Protein AF-A0A8T6NDT7-F1 (afdb_monomer_lite)

pLDDT: mean 94.25, std 6.17, range [63.25, 98.62]

Radius of gyration: 20.68 Å; chains: 1; bounding box: 44×32×56 Å

Foldseek 3Di:
DDFPDDDDVDTHRPVNVVVVVVDPDDDFDVDPTVDDCVCPLQVCLQCLLQCCCCPPVVDDADTDDPCLVVLLVVQQQPPDSVLSSVLLNVQQSLCVVVVHRSVVRSNVLSVQDHNVGNVSSVVVSVVD

Sequence (128 aa):
MKYLHKERGIFVSASASKLLDNTDAVIFDCDGVLVDVSKSYDLAIKQTTEYVLNKFVDIHSIPISAQIISGFKATGGFNDEVDVTYASILSLVAANRLKIDAKKFINKVIKNANV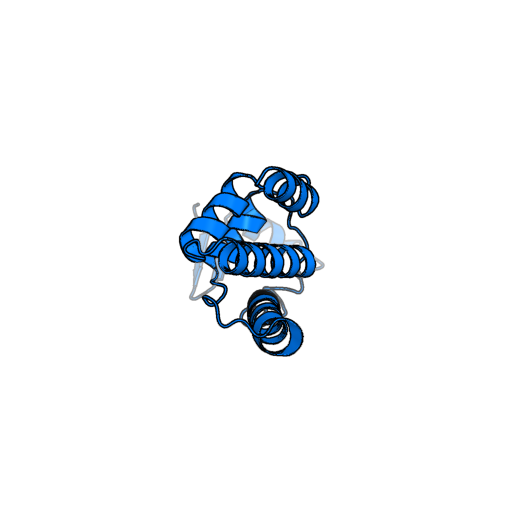SGIISVEKFLDTL

Structure (mmCIF, N/CA/C/O backbone):
data_AF-A0A8T6NDT7-F1
#
_entry.id   AF-A0A8T6NDT7-F1
#
loop_
_atom_site.group_PDB
_atom_site.id
_atom_site.type_symbol
_atom_site.label_atom_id
_atom_site.label_alt_id
_atom_site.label_comp_id
_atom_site.label_asym_id
_atom_site.label_entity_id
_atom_site.label_seq_id
_atom_site.pdbx_PDB_ins_code
_atom_site.Cartn_x
_atom_site.Cartn_y
_atom_site.Cartn_z
_atom_site.occupancy
_atom_site.B_iso_or_equiv
_atom_site.auth_seq_id
_atom_site.auth_comp_id
_atom_site.auth_asym_id
_atom_site.auth_atom_id
_atom_site.pdbx_PDB_model_num
ATOM 1 N N . MET A 1 1 ? 13.567 19.252 -19.206 1.00 63.25 1 MET A N 1
ATOM 2 C CA . MET A 1 1 ? 14.399 18.273 -19.946 1.00 63.25 1 MET A CA 1
ATOM 3 C C . MET A 1 1 ? 14.241 18.525 -21.446 1.00 63.25 1 MET A C 1
ATOM 5 O O . MET A 1 1 ? 13.111 18.728 -21.879 1.00 63.25 1 MET A O 1
ATOM 9 N N . LYS A 1 2 ? 15.331 18.591 -22.227 1.00 75.75 2 LYS A N 1
ATOM 10 C CA . LYS A 1 2 ? 15.289 18.839 -23.683 1.00 75.75 2 LYS A CA 1
ATOM 11 C C . LYS A 1 2 ? 15.495 17.508 -24.420 1.00 75.75 2 LYS A C 1
ATOM 13 O O . LYS A 1 2 ? 16.509 16.852 -24.204 1.00 75.75 2 LYS A O 1
ATOM 18 N N . TYR A 1 3 ? 14.527 17.109 -25.241 1.00 82.50 3 TYR A N 1
ATOM 19 C CA . TYR A 1 3 ? 14.566 15.868 -26.027 1.00 82.50 3 TYR A CA 1
ATOM 20 C C . TYR A 1 3 ? 14.943 16.195 -27.474 1.00 82.50 3 TYR A C 1
ATOM 22 O O . TYR A 1 3 ? 14.480 17.210 -27.994 1.00 82.50 3 TYR A O 1
ATOM 30 N N . LEU A 1 4 ? 15.785 15.367 -28.094 1.00 82.12 4 LEU A N 1
ATOM 31 C CA . LEU A 1 4 ? 16.188 15.514 -29.497 1.00 82.12 4 LEU A CA 1
ATOM 32 C C . LEU A 1 4 ? 15.139 14.957 -30.454 1.00 82.12 4 LEU A C 1
ATOM 34 O O . LEU A 1 4 ? 14.932 15.514 -31.526 1.00 82.12 4 LEU A O 1
ATOM 38 N N . HIS A 1 5 ? 14.470 13.881 -30.049 1.00 74.94 5 HIS A N 1
ATOM 39 C CA . HIS A 1 5 ? 13.434 13.233 -30.833 1.00 74.94 5 HIS A CA 1
ATOM 40 C C . HIS A 1 5 ? 12.222 12.943 -29.950 1.00 74.94 5 HIS A C 1
ATOM 42 O O . HIS A 1 5 ? 12.358 12.561 -28.780 1.00 74.94 5 HIS A O 1
ATOM 48 N N . LYS A 1 6 ? 11.042 13.193 -30.516 1.00 78.12 6 LYS A N 1
ATOM 49 C CA . LYS A 1 6 ? 9.745 12.970 -29.889 1.00 78.12 6 LYS A CA 1
ATOM 50 C C . LYS A 1 6 ? 8.810 12.377 -30.930 1.00 78.12 6 LYS A C 1
ATOM 52 O O . LYS A 1 6 ? 8.319 13.097 -31.794 1.00 78.12 6 LYS A O 1
ATOM 57 N N . GLU A 1 7 ? 8.542 11.093 -30.793 1.00 85.38 7 GLU A N 1
ATOM 58 C CA . GLU A 1 7 ? 7.450 10.410 -31.478 1.00 85.38 7 GLU A CA 1
ATOM 59 C C . GLU A 1 7 ? 6.435 9.927 -30.442 1.00 85.38 7 GLU A C 1
ATOM 61 O O . GLU A 1 7 ? 6.640 10.066 -29.232 1.00 85.38 7 GLU A O 1
ATOM 66 N N . ARG A 1 8 ? 5.285 9.412 -30.891 1.00 88.75 8 ARG A N 1
ATOM 67 C CA . ARG A 1 8 ? 4.234 8.966 -29.969 1.00 88.75 8 ARG A CA 1
ATOM 68 C C . ARG A 1 8 ? 4.790 7.862 -29.059 1.00 88.75 8 ARG A C 1
ATOM 70 O O . ARG A 1 8 ? 5.011 6.745 -29.503 1.00 88.75 8 ARG A O 1
ATOM 77 N N . GLY A 1 9 ? 4.977 8.194 -27.780 1.00 84.38 9 GLY A N 1
ATOM 78 C CA . GLY A 1 9 ? 5.482 7.275 -26.756 1.00 84.38 9 GLY A CA 1
ATOM 79 C C . GLY A 1 9 ? 7.005 7.112 -26.714 1.00 84.38 9 GLY A C 1
ATOM 80 O O . GLY A 1 9 ? 7.495 6.393 -25.852 1.00 84.38 9 GLY A O 1
ATOM 81 N N . ILE A 1 10 ? 7.760 7.793 -27.583 1.00 88.69 10 ILE A N 1
ATOM 82 C CA . ILE A 1 10 ? 9.222 7.680 -27.650 1.00 88.69 10 ILE A CA 1
ATOM 83 C C . ILE A 1 10 ? 9.842 9.048 -27.382 1.00 88.69 10 ILE A C 1
ATOM 85 O O . ILE A 1 10 ? 9.626 10.009 -28.123 1.00 88.69 10 ILE A O 1
ATOM 89 N N . PHE A 1 11 ? 10.649 9.128 -26.326 1.00 88.12 11 PHE A N 1
ATOM 90 C CA . PHE A 1 11 ? 11.353 10.342 -25.927 1.00 88.12 11 PHE A CA 1
ATOM 91 C C . PHE A 1 11 ? 12.851 10.067 -25.841 1.00 88.12 11 PHE A C 1
ATOM 93 O O . PHE A 1 11 ? 13.297 9.337 -24.959 1.00 88.12 11 PHE A O 1
ATOM 100 N N . VAL A 1 12 ? 13.642 10.688 -26.720 1.00 88.00 12 VAL A N 1
ATOM 101 C CA . VAL A 1 12 ? 15.102 10.493 -26.748 1.00 88.00 12 VAL A CA 1
ATOM 102 C C . VAL A 1 12 ? 15.804 11.758 -26.272 1.00 88.00 12 VAL A C 1
ATOM 104 O O . VAL A 1 12 ? 15.636 12.840 -26.844 1.00 88.00 12 VAL A O 1
ATOM 107 N N . SER A 1 13 ? 16.591 11.650 -25.202 1.00 87.62 13 SER A N 1
ATOM 108 C CA . SER A 1 13 ? 17.458 12.737 -24.739 1.00 87.62 13 SER A CA 1
ATOM 109 C C . SER A 1 13 ? 18.753 12.791 -25.557 1.00 87.62 13 SER A C 1
ATOM 111 O O . SER A 1 13 ? 19.177 11.802 -26.154 1.00 87.62 13 SER A O 1
ATOM 113 N N . ALA A 1 14 ? 19.423 13.948 -25.561 1.00 83.06 14 ALA A N 1
ATOM 114 C CA . ALA A 1 14 ? 20.691 14.095 -26.277 1.00 83.06 14 ALA A CA 1
ATOM 115 C C . ALA A 1 14 ? 21.805 13.175 -25.758 1.00 83.06 14 ALA A C 1
ATOM 117 O O . ALA A 1 14 ? 22.655 12.745 -26.535 1.00 83.06 14 ALA A O 1
ATOM 118 N N . SER A 1 15 ? 21.790 12.858 -24.461 1.00 83.31 15 SER A N 1
ATOM 119 C CA . SER A 1 15 ? 22.724 11.908 -23.858 1.00 83.31 15 SER A CA 1
ATOM 120 C C . SER A 1 15 ? 22.406 10.466 -24.250 1.00 83.31 15 SER A C 1
ATOM 122 O O . SER A 1 15 ? 23.324 9.733 -24.603 1.00 83.31 15 SER A O 1
ATOM 124 N N . ALA A 1 16 ? 21.127 10.074 -24.259 1.00 84.06 16 ALA A N 1
ATOM 125 C CA . ALA A 1 16 ? 20.714 8.719 -24.622 1.00 84.06 16 ALA A CA 1
ATOM 126 C C . ALA A 1 16 ? 21.067 8.375 -26.077 1.00 84.06 16 ALA A C 1
ATOM 128 O O . ALA A 1 16 ? 21.551 7.282 -26.340 1.00 84.06 16 ALA A O 1
ATOM 129 N N . SER A 1 17 ? 20.911 9.324 -27.009 1.00 79.44 17 SER A N 1
ATOM 130 C CA . SER A 1 17 ? 21.195 9.092 -28.433 1.00 79.44 17 SER A CA 1
ATOM 131 C C . SER A 1 17 ? 22.629 8.624 -28.704 1.00 79.44 17 SER A C 1
ATOM 133 O O . SER A 1 17 ? 22.819 7.766 -29.550 1.00 79.44 17 SER A O 1
ATOM 135 N N . LYS A 1 18 ? 23.632 9.151 -27.984 1.00 80.56 18 LYS A N 1
ATOM 136 C CA . LYS A 1 18 ? 25.040 8.741 -28.157 1.00 80.56 18 LYS A CA 1
ATOM 137 C C . LYS A 1 18 ? 25.361 7.382 -27.529 1.00 80.56 18 LYS A C 1
ATOM 139 O O . LYS A 1 18 ? 26.313 6.727 -27.941 1.00 80.56 18 LYS A O 1
ATOM 144 N N . LEU A 1 19 ? 24.611 7.001 -26.495 1.00 84.06 19 LEU A N 1
ATOM 145 C CA . LEU A 1 19 ? 24.758 5.718 -25.809 1.00 84.06 19 LEU A CA 1
ATOM 146 C C . LEU A 1 19 ? 24.181 4.574 -26.649 1.00 84.06 19 LEU A C 1
ATOM 148 O O . LEU A 1 19 ? 24.795 3.515 -26.721 1.00 84.06 19 LEU A O 1
ATOM 152 N N . LEU A 1 20 ? 23.047 4.808 -27.319 1.00 83.50 20 LEU A N 1
ATOM 153 C CA . LEU A 1 20 ? 22.352 3.794 -28.119 1.00 83.50 20 LEU A CA 1
ATOM 154 C C . LEU A 1 20 ? 23.216 3.229 -29.255 1.00 83.50 20 LEU A C 1
ATOM 156 O O . LEU A 1 20 ? 23.221 2.019 -29.447 1.00 83.50 20 LEU A O 1
ATOM 160 N N . ASP A 1 21 ? 23.997 4.074 -29.937 1.00 81.88 21 ASP A N 1
ATOM 161 C CA . ASP A 1 21 ? 24.864 3.653 -31.051 1.00 81.88 21 ASP A CA 1
ATOM 162 C C . ASP A 1 21 ? 25.970 2.662 -30.630 1.00 81.88 21 ASP A C 1
AT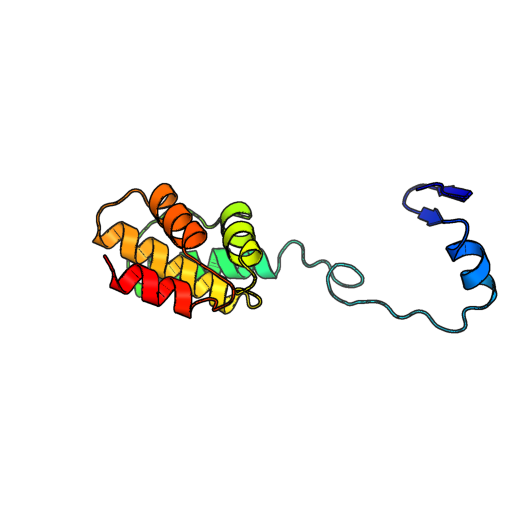OM 164 O O . ASP A 1 21 ? 26.526 1.971 -31.478 1.00 81.88 21 ASP A O 1
ATOM 168 N N . ASN A 1 22 ? 26.289 2.582 -29.331 1.00 85.81 22 ASN A N 1
ATOM 169 C CA . ASN A 1 22 ? 27.356 1.737 -28.779 1.00 85.81 22 ASN A CA 1
ATOM 170 C C . ASN A 1 22 ? 26.843 0.768 -27.694 1.00 85.81 22 ASN A C 1
ATOM 172 O O . ASN A 1 22 ? 27.588 0.408 -26.785 1.00 85.81 22 ASN A O 1
ATOM 176 N N . THR A 1 23 ? 25.555 0.410 -27.721 1.00 91.00 23 THR A N 1
ATOM 177 C CA . THR A 1 23 ? 24.946 -0.476 -26.717 1.00 91.00 23 THR A CA 1
ATOM 178 C C . THR A 1 23 ? 24.852 -1.912 -27.234 1.00 91.00 23 THR A C 1
ATOM 180 O O . THR A 1 23 ? 24.094 -2.183 -28.160 1.00 91.00 23 THR A O 1
ATOM 183 N N . ASP A 1 24 ? 25.553 -2.845 -26.584 1.00 94.88 24 ASP A N 1
ATOM 184 C CA . ASP A 1 24 ? 25.511 -4.279 -26.928 1.00 94.88 24 ASP A CA 1
ATOM 185 C C . ASP A 1 24 ? 24.375 -5.047 -26.228 1.00 94.88 24 ASP A C 1
ATOM 187 O O . ASP A 1 24 ? 23.989 -6.135 -26.657 1.00 94.88 24 ASP A O 1
ATOM 191 N N . ALA A 1 25 ? 23.841 -4.507 -25.127 1.00 93.94 25 ALA A N 1
ATOM 192 C CA . ALA A 1 25 ? 22.812 -5.161 -24.324 1.00 93.94 25 ALA A CA 1
ATOM 193 C C . ALA A 1 25 ? 21.875 -4.157 -23.646 1.00 93.94 25 ALA A C 1
ATOM 195 O O . ALA A 1 25 ? 22.282 -3.069 -23.242 1.00 93.94 25 ALA A O 1
ATOM 196 N N . VAL A 1 26 ? 20.619 -4.566 -23.460 1.00 91.88 26 VAL A N 1
ATOM 197 C CA . VAL A 1 26 ? 19.596 -3.801 -22.739 1.00 91.88 26 VAL A CA 1
ATOM 198 C C . VAL A 1 26 ? 19.068 -4.653 -21.592 1.00 91.88 26 VAL A C 1
ATOM 200 O O . VAL A 1 26 ? 18.681 -5.802 -21.798 1.00 91.88 26 VAL A O 1
ATOM 203 N N . ILE A 1 27 ? 19.054 -4.085 -20.386 1.00 94.81 27 ILE A N 1
ATOM 204 C CA . ILE A 1 27 ? 18.497 -4.721 -19.190 1.00 94.81 27 ILE A CA 1
ATOM 205 C C . ILE A 1 27 ? 17.161 -4.052 -18.891 1.00 94.81 27 ILE A C 1
ATOM 207 O O . ILE A 1 27 ? 17.086 -2.827 -18.788 1.00 94.81 27 ILE A O 1
ATOM 211 N N . PHE A 1 28 ? 16.122 -4.866 -18.749 1.00 96.12 28 PHE A N 1
ATOM 212 C CA . PHE A 1 28 ? 14.788 -4.411 -18.391 1.00 96.12 28 PHE A CA 1
ATOM 213 C C . PHE A 1 28 ? 14.497 -4.779 -16.943 1.00 96.12 28 PHE A C 1
ATOM 215 O O . PHE A 1 28 ? 14.793 -5.894 -16.512 1.00 96.12 28 PHE A O 1
ATOM 222 N N . ASP A 1 29 ? 13.901 -3.841 -16.215 1.00 96.94 29 ASP A N 1
ATOM 223 C CA . ASP A 1 29 ? 13.215 -4.168 -14.971 1.00 96.94 29 ASP A CA 1
ATOM 224 C C . ASP A 1 29 ? 11.964 -5.012 -15.274 1.00 96.94 29 ASP A C 1
ATOM 226 O O . ASP A 1 29 ? 11.467 -5.030 -16.402 1.00 96.94 29 ASP A O 1
ATOM 230 N N . CYS A 1 30 ? 11.446 -5.720 -14.279 1.00 96.12 30 CYS A N 1
ATOM 231 C CA . CYS A 1 30 ? 10.228 -6.505 -14.422 1.00 96.12 30 CYS A CA 1
ATOM 232 C C . CYS A 1 30 ? 8.997 -5.628 -14.191 1.00 96.12 30 CYS A C 1
ATOM 234 O O . CYS A 1 30 ? 8.215 -5.384 -15.113 1.00 96.12 30 CYS A O 1
ATOM 236 N N . ASP A 1 31 ? 8.827 -5.135 -12.971 1.00 94.25 31 ASP A N 1
ATOM 237 C CA . ASP A 1 31 ? 7.572 -4.543 -12.525 1.00 94.25 31 ASP A CA 1
ATOM 238 C C . ASP A 1 31 ? 7.415 -3.111 -13.030 1.00 94.25 31 ASP A C 1
ATOM 240 O O . ASP A 1 31 ? 8.250 -2.242 -12.799 1.00 94.25 31 ASP A O 1
ATOM 244 N N . GLY A 1 32 ? 6.323 -2.847 -13.745 1.00 91.25 32 GLY A N 1
ATOM 245 C CA . GLY A 1 32 ? 6.091 -1.541 -14.360 1.00 91.25 32 GLY A CA 1
ATOM 246 C C . GLY A 1 32 ? 6.920 -1.287 -15.625 1.00 91.25 32 GLY A C 1
ATOM 247 O O . GLY A 1 32 ? 6.806 -0.204 -16.199 1.00 91.25 32 GLY A O 1
ATOM 248 N N . VAL A 1 33 ? 7.701 -2.275 -16.085 1.00 95.75 33 VAL A N 1
ATOM 249 C CA . VAL A 1 33 ? 8.419 -2.249 -17.370 1.00 95.75 33 VAL A CA 1
ATOM 250 C C . VAL A 1 33 ? 7.994 -3.422 -18.257 1.00 95.75 33 VAL A C 1
ATOM 252 O O . VAL A 1 33 ? 7.360 -3.195 -19.285 1.00 95.75 33 VAL A O 1
ATOM 255 N N . LEU A 1 34 ? 8.302 -4.665 -17.871 1.00 97.06 34 LEU A N 1
ATOM 256 C CA . LEU A 1 34 ? 7.881 -5.870 -18.602 1.00 97.06 34 LEU A CA 1
ATOM 257 C C . LEU A 1 34 ? 6.516 -6.400 -18.142 1.00 97.06 34 LEU A C 1
ATOM 259 O O . LEU A 1 34 ? 5.807 -7.035 -18.923 1.00 97.06 34 LEU A O 1
ATOM 263 N N . VAL A 1 35 ? 6.151 -6.153 -16.883 1.00 96.25 35 VAL A N 1
ATOM 264 C CA . VAL A 1 35 ? 4.935 -6.662 -16.242 1.00 96.25 35 VAL A CA 1
ATOM 265 C C . VAL A 1 35 ? 4.038 -5.500 -15.824 1.00 96.25 35 VAL A C 1
ATOM 267 O O . VAL A 1 35 ? 4.462 -4.591 -15.107 1.00 96.25 35 VAL A O 1
ATOM 270 N N . ASP A 1 36 ? 2.770 -5.544 -16.241 1.00 95.62 36 ASP A N 1
ATOM 271 C CA . ASP A 1 36 ? 1.747 -4.612 -15.764 1.00 95.62 36 ASP A CA 1
ATOM 272 C C . ASP A 1 36 ? 1.316 -4.977 -14.336 1.00 95.62 36 ASP A C 1
ATOM 274 O O . ASP A 1 36 ? 0.555 -5.917 -14.102 1.00 95.62 36 ASP A O 1
ATOM 278 N N . VAL A 1 37 ? 1.800 -4.192 -13.378 1.00 94.75 37 VAL A N 1
ATOM 279 C CA . VAL A 1 37 ? 1.509 -4.330 -11.945 1.00 94.75 37 VAL A CA 1
ATOM 280 C C . VAL A 1 37 ? 0.349 -3.444 -11.475 1.00 94.75 37 VAL A C 1
ATOM 282 O O . VAL A 1 37 ? 0.079 -3.343 -10.279 1.00 94.75 37 VAL A O 1
ATOM 285 N N . SER A 1 38 ? -0.397 -2.814 -12.391 1.00 91.00 38 SER A N 1
ATOM 286 C CA . SER A 1 38 ? -1.500 -1.900 -12.042 1.00 91.00 38 SER A CA 1
ATOM 287 C C . SER A 1 38 ? -2.623 -2.553 -11.221 1.00 91.00 38 SER A C 1
ATOM 289 O O . SER A 1 38 ? -3.383 -1.855 -10.545 1.00 91.00 38 SER A O 1
ATOM 291 N N . LYS A 1 39 ? -2.728 -3.888 -11.249 1.00 92.75 39 LYS A N 1
ATOM 292 C CA . LYS A 1 39 ? -3.719 -4.682 -10.502 1.00 92.75 39 LYS A CA 1
ATOM 293 C C . LYS A 1 39 ? -3.092 -5.755 -9.597 1.00 92.75 39 LYS A C 1
ATOM 295 O O . LYS A 1 39 ? -3.742 -6.763 -9.343 1.00 92.75 39 LYS A O 1
ATOM 300 N N . SER A 1 40 ? -1.860 -5.561 -9.115 1.00 94.06 40 SER A N 1
ATOM 301 C CA . SER A 1 40 ? -1.184 -6.519 -8.222 1.00 94.06 40 SER A CA 1
ATOM 302 C C . SER A 1 40 ? -1.181 -6.065 -6.753 1.00 94.06 40 SER A C 1
ATOM 304 O O . SER A 1 40 ? -2.155 -6.288 -6.037 1.00 94.06 40 SER A O 1
ATOM 306 N N . TYR A 1 41 ? -0.116 -5.407 -6.301 1.00 95.44 41 TYR A N 1
ATOM 307 C CA . TYR A 1 41 ? 0.228 -5.157 -4.898 1.00 95.44 41 TYR A CA 1
ATOM 308 C C . TYR A 1 41 ? -0.848 -4.378 -4.138 1.00 95.44 41 TYR A C 1
ATOM 310 O O . TYR A 1 41 ? -1.374 -4.832 -3.122 1.00 95.44 41 TYR A O 1
ATOM 318 N N . ASP A 1 42 ? -1.259 -3.236 -4.687 1.00 95.94 42 ASP A N 1
ATOM 319 C CA . ASP A 1 42 ? -2.321 -2.407 -4.120 1.00 95.94 42 ASP A CA 1
ATOM 320 C C . ASP A 1 42 ? -3.649 -3.162 -3.999 1.00 95.94 42 ASP A C 1
ATOM 322 O O . ASP A 1 42 ? -4.414 -2.936 -3.060 1.00 95.94 42 ASP A O 1
ATOM 326 N N . LEU A 1 43 ? -3.954 -4.026 -4.971 1.00 96.94 43 LEU A N 1
ATOM 327 C CA . LEU A 1 43 ? -5.180 -4.818 -4.965 1.00 96.94 43 LEU A CA 1
ATOM 328 C C . LEU A 1 43 ? -5.105 -5.920 -3.905 1.00 96.94 43 LEU A C 1
ATOM 330 O O . LEU A 1 43 ? -6.075 -6.107 -3.172 1.00 96.94 43 LEU A O 1
ATOM 334 N N . ALA A 1 44 ? -3.951 -6.575 -3.772 1.00 97.94 44 ALA A N 1
ATOM 335 C CA . ALA A 1 44 ? -3.707 -7.580 -2.746 1.00 97.94 44 ALA A CA 1
ATOM 336 C C . ALA A 1 44 ? -3.861 -6.995 -1.334 1.00 97.94 44 ALA A C 1
ATOM 338 O O . ALA A 1 44 ? -4.580 -7.579 -0.522 1.00 97.94 44 ALA A O 1
ATOM 339 N N . ILE A 1 45 ? -3.294 -5.812 -1.057 1.00 98.44 45 ILE A N 1
ATOM 340 C CA . ILE A 1 45 ? -3.468 -5.117 0.233 1.00 98.44 45 ILE A CA 1
ATOM 341 C C . ILE A 1 45 ? -4.956 -4.874 0.517 1.00 98.44 45 ILE A C 1
ATOM 343 O O . ILE A 1 45 ? -5.450 -5.179 1.607 1.00 98.44 45 ILE A O 1
ATOM 347 N N . LYS A 1 46 ? -5.686 -4.330 -0.466 1.00 98.12 46 LYS A N 1
ATOM 348 C CA . LYS A 1 46 ? -7.110 -3.984 -0.331 1.00 98.12 46 LYS A CA 1
ATOM 349 C C . LYS A 1 46 ? -7.960 -5.212 -0.038 1.00 98.12 46 LYS A C 1
ATOM 351 O O . LYS A 1 46 ? -8.684 -5.224 0.955 1.00 98.12 46 LYS A O 1
ATOM 356 N N . GLN A 1 47 ? -7.836 -6.240 -0.874 1.00 97.88 47 GLN A N 1
ATOM 357 C CA . GLN A 1 47 ? -8.621 -7.466 -0.762 1.00 97.88 47 GLN A CA 1
ATOM 358 C C . GLN A 1 47 ? -8.284 -8.236 0.511 1.00 97.88 47 GLN A C 1
ATOM 360 O O . GLN A 1 47 ? -9.190 -8.709 1.187 1.00 97.88 47 GLN A O 1
ATOM 365 N N . THR A 1 48 ? -7.003 -8.323 0.875 1.00 98.50 48 THR A N 1
ATOM 366 C CA . THR A 1 48 ? -6.586 -9.028 2.094 1.00 98.50 48 THR A CA 1
ATOM 367 C C . THR A 1 48 ? -7.090 -8.310 3.339 1.00 98.50 48 THR A C 1
ATOM 369 O O . THR A 1 48 ? -7.653 -8.950 4.223 1.00 98.50 48 THR A O 1
ATOM 372 N N . THR A 1 49 ? -6.967 -6.979 3.394 1.00 98.50 49 THR A N 1
ATOM 373 C CA . THR A 1 49 ? -7.485 -6.187 4.520 1.00 98.50 49 THR A CA 1
ATOM 374 C C . THR A 1 49 ? -8.994 -6.367 4.672 1.00 98.50 49 THR A C 1
ATOM 376 O O . THR A 1 49 ? -9.472 -6.678 5.761 1.00 98.50 49 THR A O 1
ATOM 379 N N . GLU A 1 50 ? -9.749 -6.218 3.581 1.00 98.19 50 GLU A N 1
ATOM 380 C CA . GLU A 1 50 ? -11.204 -6.393 3.583 1.00 98.19 50 GLU A CA 1
ATOM 381 C C . GLU A 1 50 ? -11.608 -7.817 3.984 1.00 98.19 50 GLU A C 1
ATOM 383 O O . GLU A 1 50 ? -12.476 -8.003 4.839 1.00 98.19 50 GLU A O 1
ATOM 388 N N . TYR A 1 51 ? -10.954 -8.826 3.405 1.00 98.25 51 TYR A N 1
ATOM 389 C CA . TYR A 1 51 ? -11.217 -10.225 3.714 1.00 98.25 51 TYR A CA 1
ATOM 390 C C . TYR A 1 51 ? -10.981 -10.517 5.195 1.00 98.25 51 TYR A C 1
ATOM 392 O O . TYR A 1 51 ? -11.840 -11.119 5.837 1.00 98.25 51 TYR A O 1
ATOM 400 N N . VAL A 1 52 ? -9.859 -10.059 5.758 1.00 98.50 52 VAL A N 1
ATOM 401 C CA . VAL A 1 52 ? -9.529 -10.325 7.161 1.00 98.50 52 VAL A CA 1
ATOM 402 C C . VAL A 1 52 ? -10.508 -9.644 8.110 1.00 98.50 52 VAL A C 1
ATOM 404 O O . VAL A 1 52 ? -11.023 -10.298 9.019 1.00 98.50 52 VAL A O 1
ATOM 407 N N . LEU A 1 53 ? -10.816 -8.365 7.881 1.00 98.25 53 LEU A N 1
ATOM 408 C CA . LEU A 1 53 ? -11.768 -7.622 8.708 1.00 98.25 53 LEU A CA 1
ATOM 409 C C . LEU A 1 53 ? -13.155 -8.271 8.698 1.00 98.25 53 LEU A C 1
ATOM 411 O O . LEU A 1 53 ? -13.739 -8.479 9.760 1.00 98.25 53 LEU A O 1
ATOM 415 N N . ASN A 1 54 ? -13.642 -8.664 7.520 1.00 97.31 54 ASN A N 1
ATOM 416 C CA . ASN A 1 54 ? -14.970 -9.251 7.374 1.00 97.31 54 ASN A CA 1
ATOM 417 C C . ASN A 1 54 ? -15.041 -10.699 7.887 1.00 97.31 54 ASN A C 1
ATOM 419 O O . ASN A 1 54 ? -16.042 -11.085 8.478 1.00 97.31 54 ASN A O 1
ATOM 423 N N . LYS A 1 55 ? -14.024 -11.534 7.626 1.00 97.62 55 LYS A N 1
ATOM 424 C CA . LYS A 1 55 ? -14.092 -12.983 7.904 1.00 97.62 55 LYS A CA 1
ATOM 425 C C . LYS A 1 55 ? -13.561 -13.394 9.264 1.00 97.62 55 LYS A C 1
ATOM 427 O O . LYS A 1 55 ? -14.063 -14.370 9.812 1.00 97.62 55 LYS A O 1
ATOM 432 N N . PHE A 1 56 ? -12.557 -12.698 9.786 1.00 97.31 56 PHE A N 1
ATOM 433 C CA . PHE A 1 56 ? -11.912 -13.089 11.042 1.00 97.31 56 PHE A CA 1
ATOM 434 C C . PHE A 1 56 ? -12.230 -12.151 12.199 1.00 97.31 56 PHE A C 1
ATOM 436 O O . PHE A 1 56 ? -12.178 -12.587 13.346 1.00 97.31 56 PHE A O 1
ATOM 443 N N . VAL A 1 57 ? -12.551 -10.885 11.921 1.00 95.62 57 VAL A N 1
ATOM 444 C CA . VAL A 1 57 ? -12.833 -9.898 12.976 1.00 95.62 57 VAL A CA 1
ATOM 445 C C . VAL A 1 57 ? -14.318 -9.537 13.074 1.00 95.62 57 VAL A C 1
ATOM 447 O O . VAL A 1 57 ? -14.741 -9.065 14.124 1.00 95.62 57 VAL A O 1
ATOM 450 N N . ASP A 1 58 ? -15.102 -9.794 12.023 1.00 96.25 58 ASP A N 1
ATOM 451 C CA . ASP A 1 58 ? -16.524 -9.435 11.915 1.00 96.25 58 ASP A CA 1
ATOM 452 C C . ASP A 1 58 ? -16.767 -7.916 12.028 1.00 96.25 58 ASP A C 1
ATOM 454 O O . ASP A 1 58 ? -17.618 -7.429 12.772 1.00 96.25 58 ASP A O 1
ATOM 458 N N . ILE A 1 59 ? -15.953 -7.130 11.308 1.00 95.00 59 ILE A N 1
ATOM 459 C CA . ILE A 1 59 ? -16.069 -5.667 11.255 1.00 95.00 59 ILE A CA 1
ATOM 460 C C . ILE A 1 59 ? -16.123 -5.204 9.802 1.00 95.00 59 ILE A C 1
ATOM 462 O O . ILE A 1 59 ? -15.213 -5.467 9.020 1.00 95.00 59 ILE A O 1
ATOM 466 N N . HIS A 1 60 ? -17.133 -4.397 9.480 1.00 92.38 60 HIS A N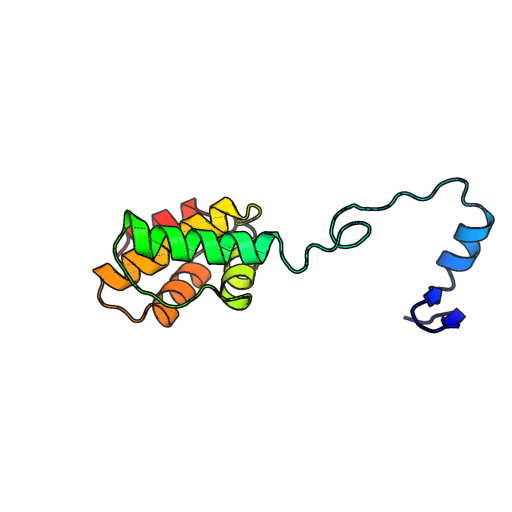 1
ATOM 467 C CA . HIS A 1 60 ? -17.173 -3.624 8.244 1.00 92.38 60 HIS A CA 1
ATOM 468 C C . HIS A 1 60 ? -16.586 -2.231 8.479 1.00 92.38 60 HIS A C 1
ATOM 470 O O . HIS A 1 60 ? -17.098 -1.454 9.285 1.00 92.38 60 HIS A O 1
ATOM 476 N N . SER A 1 61 ? -15.499 -1.915 7.779 1.00 95.06 61 SER A N 1
ATOM 477 C CA . SER A 1 61 ? -14.802 -0.632 7.895 1.00 95.06 61 SER A CA 1
ATOM 478 C C . SER A 1 61 ? -14.643 0.043 6.534 1.00 95.06 61 SER A C 1
ATOM 480 O O . SER A 1 61 ? -15.145 -0.433 5.516 1.00 95.06 61 SER A O 1
ATOM 482 N N . ILE A 1 62 ? -13.958 1.184 6.514 1.00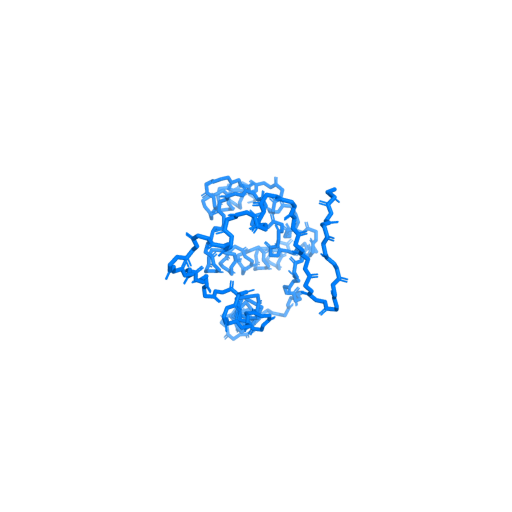 97.38 62 ILE A N 1
ATOM 483 C CA . ILE A 1 62 ? -13.649 1.888 5.270 1.00 97.38 62 ILE A CA 1
ATOM 484 C C . ILE A 1 62 ? -12.743 1.033 4.365 1.00 97.38 62 ILE A C 1
ATOM 486 O O . ILE A 1 62 ? -11.870 0.322 4.870 1.00 97.38 62 ILE A O 1
ATOM 490 N N . PRO A 1 63 ? -12.884 1.129 3.032 1.00 97.19 63 PRO A N 1
ATOM 491 C CA . PRO A 1 63 ? -11.965 0.467 2.118 1.00 97.19 63 PRO A CA 1
ATOM 492 C C . PRO A 1 63 ? -10.576 1.112 2.178 1.00 97.19 63 PRO A C 1
ATOM 494 O O . PRO A 1 63 ? -10.440 2.334 2.316 1.00 97.19 63 PRO A O 1
ATOM 497 N N . ILE A 1 64 ? -9.536 0.297 2.000 1.00 98.12 64 ILE A N 1
ATOM 498 C CA . ILE A 1 64 ? -8.169 0.799 1.857 1.00 98.12 64 ILE A CA 1
ATOM 499 C C . ILE A 1 64 ? -8.025 1.512 0.509 1.00 98.12 64 ILE A C 1
ATOM 501 O O . ILE A 1 64 ? -8.319 0.969 -0.555 1.00 98.12 64 ILE A O 1
ATOM 505 N N . SER A 1 65 ? -7.577 2.764 0.545 1.00 97.44 65 SER A N 1
ATOM 506 C CA . SER A 1 65 ? -7.352 3.580 -0.647 1.00 97.44 65 SER A CA 1
ATOM 507 C C . SER A 1 65 ? -5.866 3.655 -0.991 1.00 97.44 65 SER A C 1
ATOM 509 O O . SER A 1 65 ? -5.008 3.460 -0.131 1.00 97.44 65 SER A O 1
ATOM 511 N N . ALA A 1 66 ? -5.550 4.021 -2.237 1.00 96.25 66 ALA A N 1
ATOM 512 C CA . ALA A 1 66 ? -4.167 4.287 -2.648 1.00 96.25 66 ALA A CA 1
ATOM 513 C C . ALA A 1 66 ? -3.499 5.365 -1.771 1.00 96.25 66 ALA A C 1
ATOM 515 O O . ALA A 1 66 ? -2.306 5.296 -1.513 1.00 96.25 66 ALA A O 1
ATOM 516 N N . GLN A 1 67 ? -4.279 6.321 -1.249 1.00 97.88 67 GLN A N 1
ATOM 517 C CA . GLN A 1 67 ? -3.792 7.373 -0.350 1.00 97.88 67 GLN A CA 1
ATOM 518 C C . GLN A 1 67 ? -3.353 6.818 1.012 1.00 97.88 67 GLN A 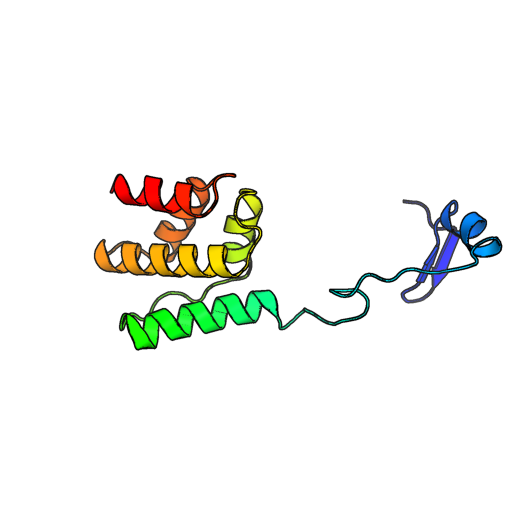C 1
ATOM 520 O O . GLN A 1 67 ? -2.351 7.274 1.557 1.00 97.88 67 GLN A O 1
ATOM 525 N N . ILE A 1 68 ? -4.081 5.834 1.554 1.00 98.31 68 ILE A N 1
ATOM 526 C CA . ILE A 1 68 ? -3.711 5.154 2.806 1.00 98.31 68 ILE A CA 1
ATOM 527 C C . ILE A 1 68 ? -2.418 4.361 2.595 1.00 98.31 68 ILE A C 1
ATOM 529 O O . ILE A 1 68 ? -1.482 4.510 3.378 1.00 98.31 68 ILE A O 1
ATOM 533 N N . ILE A 1 69 ? -2.336 3.595 1.501 1.00 98.06 69 ILE A N 1
ATOM 534 C CA . ILE A 1 69 ? -1.143 2.813 1.139 1.00 98.06 69 ILE A CA 1
ATOM 535 C C . ILE A 1 69 ? 0.066 3.739 0.975 1.00 98.06 69 ILE A C 1
ATOM 537 O O . ILE A 1 69 ? 1.085 3.551 1.637 1.00 98.06 69 ILE A O 1
ATOM 541 N N . SER A 1 70 ? -0.063 4.793 0.160 1.00 96.94 70 SER A N 1
ATOM 542 C CA . SER A 1 70 ? 1.008 5.774 -0.030 1.00 96.94 70 SER A CA 1
ATOM 543 C C . SER A 1 70 ? 1.375 6.487 1.267 1.00 96.94 70 SER A C 1
ATOM 545 O O . SER A 1 70 ? 2.538 6.807 1.470 1.00 96.94 70 SER A O 1
ATOM 547 N N . GLY A 1 71 ? 0.400 6.721 2.152 1.00 98.12 71 GLY A N 1
ATOM 548 C CA . GLY A 1 71 ? 0.622 7.350 3.448 1.00 98.12 71 GLY A CA 1
ATOM 549 C C . GLY A 1 71 ? 1.557 6.523 4.323 1.00 98.12 71 GLY A C 1
ATOM 550 O O . GLY A 1 71 ? 2.523 7.069 4.843 1.00 98.12 71 GLY A O 1
ATOM 551 N N . PHE A 1 72 ? 1.326 5.211 4.424 1.00 98.31 72 PHE A N 1
ATOM 552 C CA . PHE A 1 72 ? 2.236 4.307 5.131 1.00 98.31 72 PHE A CA 1
ATOM 553 C C . PHE A 1 72 ? 3.604 4.219 4.446 1.00 98.31 72 PHE A C 1
ATOM 555 O O . PHE A 1 72 ? 4.623 4.449 5.102 1.00 98.31 72 PHE A O 1
ATOM 562 N N . LYS A 1 73 ? 3.647 3.971 3.128 1.00 97.50 73 LYS A N 1
ATOM 563 C CA . LYS A 1 73 ? 4.911 3.851 2.374 1.00 97.50 73 LYS A CA 1
ATOM 564 C C . LYS A 1 73 ? 5.774 5.116 2.470 1.00 97.50 73 LYS A C 1
ATOM 566 O O . LYS A 1 73 ? 6.987 5.023 2.630 1.00 97.50 73 LYS A O 1
ATOM 571 N N . ALA A 1 74 ? 5.160 6.300 2.471 1.00 97.56 74 ALA A N 1
ATOM 572 C CA . ALA A 1 74 ? 5.862 7.579 2.587 1.00 97.56 74 ALA A CA 1
ATOM 573 C C . ALA A 1 74 ? 6.568 7.790 3.939 1.00 97.56 74 ALA A C 1
ATOM 575 O O . ALA A 1 74 ? 7.421 8.669 4.040 1.00 97.56 74 ALA A O 1
ATOM 576 N N . THR A 1 75 ? 6.260 6.994 4.968 1.00 96.56 75 THR A N 1
ATOM 577 C CA . THR A 1 75 ? 6.981 7.051 6.252 1.00 96.56 75 THR A CA 1
ATOM 578 C C . THR A 1 75 ? 8.345 6.349 6.207 1.00 96.56 75 THR A C 1
ATOM 580 O O . THR A 1 75 ? 9.141 6.494 7.134 1.00 96.56 75 THR A O 1
ATOM 583 N N . GLY A 1 76 ? 8.625 5.599 5.131 1.00 93.69 76 GLY A N 1
ATOM 584 C CA . GLY A 1 76 ? 9.895 4.916 4.869 1.00 93.69 76 GLY A CA 1
ATOM 585 C C . GLY A 1 76 ? 10.057 3.551 5.546 1.00 93.69 76 GLY A C 1
ATOM 586 O O . GLY A 1 76 ? 11.002 2.840 5.227 1.00 93.69 76 GLY A O 1
ATOM 587 N N . GLY A 1 77 ? 9.154 3.174 6.459 1.00 94.81 77 GLY A N 1
ATOM 588 C CA . GLY A 1 77 ? 9.218 1.907 7.201 1.00 94.81 77 GLY A CA 1
ATOM 589 C C . GLY A 1 77 ? 8.350 0.772 6.648 1.00 94.81 77 GLY A C 1
ATOM 590 O O . GLY A 1 77 ? 8.325 -0.297 7.241 1.00 94.81 77 GLY A O 1
ATOM 591 N N . PHE A 1 78 ? 7.614 0.996 5.556 1.00 96.75 78 PHE A N 1
ATOM 592 C CA . PHE A 1 78 ? 6.618 0.057 5.015 1.00 96.75 78 PHE A CA 1
ATOM 593 C C . PHE A 1 78 ? 6.989 -0.363 3.595 1.00 96.75 78 PHE A C 1
ATOM 595 O O . PHE A 1 78 ? 6.333 0.022 2.627 1.00 96.75 78 PHE A O 1
ATOM 602 N N . ASN A 1 79 ? 8.090 -1.101 3.472 1.00 88.56 79 ASN A N 1
ATOM 603 C CA . ASN A 1 79 ? 8.582 -1.551 2.170 1.00 88.56 79 ASN A CA 1
ATOM 604 C C . ASN A 1 79 ? 7.815 -2.770 1.638 1.00 88.56 79 ASN A C 1
ATOM 606 O O . ASN A 1 79 ? 7.758 -2.938 0.425 1.00 88.56 79 ASN A O 1
ATOM 610 N N . ASP A 1 80 ? 7.212 -3.567 2.525 1.00 92.44 80 ASP A N 1
ATOM 611 C CA . ASP A 1 80 ? 6.450 -4.773 2.190 1.00 92.44 80 ASP A CA 1
ATOM 612 C C . ASP A 1 80 ? 4.929 -4.515 2.263 1.00 92.44 80 ASP A C 1
ATOM 614 O O . ASP A 1 80 ? 4.418 -3.849 3.172 1.00 92.44 80 ASP A O 1
ATOM 618 N N . GLU A 1 81 ? 4.179 -5.049 1.299 1.00 95.94 81 GLU A N 1
ATOM 619 C CA . GLU A 1 81 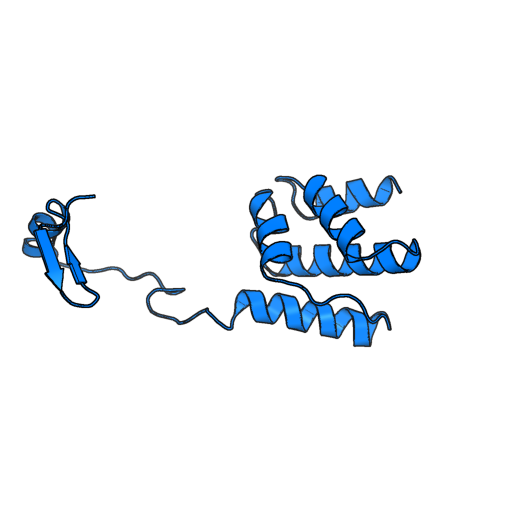? 2.716 -5.040 1.262 1.00 95.94 81 GLU A CA 1
ATOM 620 C C . GLU A 1 81 ? 2.080 -5.699 2.497 1.00 95.94 81 GLU A C 1
ATOM 622 O O . GLU A 1 81 ? 1.007 -5.269 2.937 1.00 95.94 81 GLU A O 1
ATOM 627 N N . VAL A 1 82 ? 2.723 -6.716 3.075 1.00 97.38 82 VAL A N 1
ATOM 628 C CA . VAL A 1 82 ? 2.282 -7.391 4.301 1.00 97.38 82 VAL A CA 1
ATOM 629 C C . VAL A 1 82 ? 2.268 -6.411 5.471 1.00 97.38 82 VAL A C 1
ATOM 631 O O . VAL A 1 82 ? 1.274 -6.359 6.195 1.00 97.38 82 VAL A O 1
ATOM 634 N N . ASP A 1 83 ? 3.291 -5.565 5.608 1.00 97.50 83 ASP A N 1
ATOM 635 C CA . ASP A 1 83 ? 3.373 -4.566 6.681 1.00 97.50 83 ASP A CA 1
ATOM 636 C C . ASP A 1 83 ? 2.275 -3.507 6.552 1.00 97.50 83 ASP A C 1
ATOM 638 O O . ASP A 1 83 ? 1.620 -3.148 7.536 1.00 97.50 83 ASP A O 1
ATOM 642 N N . VAL A 1 84 ? 2.027 -3.024 5.328 1.00 98.31 84 VAL A N 1
ATOM 643 C CA . VAL A 1 84 ? 0.937 -2.069 5.060 1.00 98.31 84 VAL A CA 1
ATOM 644 C C . VAL A 1 84 ? -0.418 -2.703 5.374 1.00 98.31 84 VAL A C 1
ATOM 646 O O . VAL A 1 84 ? -1.283 -2.057 5.973 1.00 98.31 84 VAL A O 1
ATOM 649 N N . THR A 1 85 ? -0.606 -3.966 4.988 1.00 98.56 85 THR A N 1
ATOM 650 C CA . THR A 1 85 ? -1.833 -4.731 5.241 1.00 98.56 85 THR A CA 1
ATOM 651 C C . THR A 1 85 ? -2.055 -4.919 6.740 1.00 98.56 85 THR A C 1
ATOM 653 O O . THR A 1 85 ? -3.127 -4.595 7.251 1.00 98.56 85 THR A O 1
ATOM 656 N N . TYR A 1 86 ? -1.029 -5.362 7.468 1.00 98.38 86 TYR A N 1
ATOM 657 C CA . TYR A 1 86 ? -1.063 -5.562 8.914 1.00 98.38 86 TYR A CA 1
ATOM 658 C C . TYR A 1 86 ? -1.387 -4.267 9.663 1.00 98.38 86 TYR A C 1
ATOM 660 O O . TYR A 1 86 ? -2.344 -4.221 10.440 1.00 98.38 86 TYR A O 1
ATOM 668 N N . ALA A 1 87 ? -0.663 -3.182 9.373 1.00 98.44 87 ALA A N 1
ATOM 669 C CA . ALA A 1 87 ? -0.908 -1.885 9.997 1.00 98.44 87 ALA A CA 1
ATOM 670 C C . ALA A 1 87 ? -2.302 -1.333 9.675 1.00 98.44 87 ALA A C 1
ATOM 672 O O . ALA A 1 87 ? -2.945 -0.734 10.541 1.00 98.44 87 ALA A O 1
ATOM 673 N N . SER A 1 88 ? -2.801 -1.564 8.457 1.00 98.56 88 SER A N 1
ATOM 674 C CA . SER A 1 88 ? -4.159 -1.183 8.063 1.00 98.56 88 SER A CA 1
ATOM 675 C C . SER A 1 88 ? -5.212 -1.947 8.866 1.00 98.56 88 SER A C 1
ATOM 677 O O . SER A 1 88 ? -6.101 -1.321 9.443 1.00 98.56 88 SER A O 1
ATOM 679 N N . ILE A 1 89 ? -5.089 -3.274 8.974 1.00 98.62 89 ILE A N 1
ATOM 680 C CA . ILE A 1 89 ? -5.997 -4.108 9.773 1.00 98.62 89 ILE A CA 1
ATOM 681 C C . ILE A 1 89 ? -5.983 -3.648 11.234 1.00 98.62 89 ILE A C 1
ATOM 683 O O . ILE A 1 89 ? -7.038 -3.309 11.770 1.00 98.62 89 ILE A O 1
ATOM 687 N N . LEU A 1 90 ? -4.804 -3.556 11.859 1.00 98.06 90 LEU A N 1
ATOM 688 C CA . LEU A 1 90 ? -4.654 -3.093 13.243 1.00 98.06 90 LEU A CA 1
ATOM 689 C C . LEU A 1 90 ? -5.319 -1.735 13.474 1.00 98.06 90 LEU A C 1
ATOM 691 O O . LEU A 1 90 ? -6.090 -1.574 14.420 1.00 98.06 90 LEU A O 1
ATOM 695 N N . SER A 1 91 ? -5.064 -0.771 12.586 1.00 98.25 91 SER A N 1
ATOM 696 C CA . SER A 1 91 ? -5.626 0.578 12.683 1.00 98.25 91 SER A CA 1
ATOM 697 C C . SER A 1 91 ? -7.153 0.563 12.654 1.00 98.25 91 SER A C 1
ATOM 699 O O . SER A 1 91 ? -7.795 1.249 13.448 1.00 98.25 91 SER A O 1
ATOM 701 N N . LEU A 1 92 ? -7.748 -0.213 11.747 1.00 98.56 92 LEU A N 1
ATOM 702 C CA . LEU A 1 92 ? -9.200 -0.270 11.579 1.00 98.56 92 LEU A CA 1
ATOM 703 C C . LEU A 1 92 ? -9.882 -1.038 12.720 1.00 98.56 92 LEU A C 1
ATOM 705 O O . LEU A 1 92 ? -10.941 -0.617 13.188 1.00 98.56 92 LEU A O 1
ATOM 709 N N . VAL A 1 93 ? -9.256 -2.105 13.224 1.00 98.12 93 VAL A N 1
ATOM 710 C CA . VAL A 1 93 ? -9.740 -2.835 14.405 1.00 98.12 93 VAL A CA 1
ATOM 711 C C . VAL A 1 93 ? -9.673 -1.956 15.653 1.00 98.12 93 VAL A C 1
ATOM 713 O O . VAL A 1 93 ? -10.649 -1.884 16.404 1.00 98.12 93 VAL A O 1
ATOM 716 N N . ALA A 1 94 ? -8.561 -1.247 15.863 1.00 97.69 94 ALA A N 1
ATOM 717 C CA . ALA A 1 94 ? -8.404 -0.316 16.976 1.00 97.69 94 ALA A CA 1
ATOM 718 C C . ALA A 1 94 ? -9.435 0.820 16.907 1.00 97.69 94 ALA A C 1
ATOM 720 O O . ALA A 1 94 ? -10.107 1.093 17.900 1.00 97.69 94 ALA A O 1
ATOM 721 N N . ALA A 1 95 ? -9.641 1.421 15.729 1.00 98.06 95 ALA A N 1
ATOM 722 C CA . ALA A 1 95 ? -10.660 2.452 15.537 1.00 98.06 95 ALA A CA 1
ATOM 723 C C . ALA A 1 95 ? -12.065 1.958 15.913 1.00 98.06 95 ALA A C 1
ATOM 725 O O . ALA A 1 95 ? -12.787 2.650 16.633 1.00 98.06 95 ALA A O 1
ATOM 726 N N . ASN A 1 96 ? -12.431 0.745 15.482 1.00 97.69 96 ASN A N 1
ATOM 727 C CA . ASN A 1 96 ? -13.720 0.142 15.810 1.00 97.69 96 ASN A CA 1
ATOM 728 C C . ASN A 1 96 ? -13.881 -0.090 17.322 1.00 97.69 96 ASN A C 1
ATOM 730 O O . ASN A 1 96 ? -14.902 0.282 17.899 1.00 97.69 96 ASN A O 1
ATOM 734 N N . ARG A 1 97 ? -12.857 -0.644 17.986 1.00 96.12 97 ARG A N 1
ATOM 735 C CA . ARG A 1 97 ? -12.875 -0.886 19.441 1.00 96.12 97 ARG A CA 1
ATOM 736 C C . ARG A 1 97 ? -12.973 0.406 20.248 1.00 96.12 97 ARG A C 1
ATOM 738 O O . ARG A 1 97 ? -13.723 0.465 21.218 1.00 96.12 97 ARG A O 1
ATOM 745 N N . LEU A 1 98 ? -12.257 1.443 19.820 1.00 96.38 98 LEU A N 1
ATOM 746 C CA . LEU A 1 98 ? -12.259 2.760 20.456 1.00 96.38 98 LEU A CA 1
ATOM 747 C C . LEU A 1 98 ? -13.487 3.608 20.083 1.00 96.38 98 LEU A C 1
ATOM 749 O O . LEU A 1 98 ? -13.663 4.693 20.632 1.00 96.38 98 LEU A O 1
ATOM 753 N N . LYS A 1 99 ? -14.343 3.134 19.164 1.00 96.69 99 LYS A N 1
ATOM 754 C CA . LYS A 1 99 ? -15.500 3.867 18.618 1.00 96.69 99 LYS A CA 1
ATOM 755 C C . LYS A 1 99 ? -15.113 5.230 18.023 1.00 96.69 99 LYS A C 1
ATOM 757 O O . LYS A 1 99 ? -15.829 6.219 18.177 1.00 96.69 99 LYS A O 1
ATOM 762 N N . ILE A 1 100 ? -13.971 5.279 17.336 1.00 96.62 100 ILE A N 1
ATOM 763 C CA . ILE A 1 100 ? -13.449 6.468 16.650 1.00 96.62 100 ILE A CA 1
ATOM 764 C C . ILE A 1 100 ? -13.663 6.305 15.143 1.00 96.62 100 ILE A C 1
ATOM 766 O O . ILE A 1 100 ? -13.576 5.205 14.605 1.00 96.62 100 ILE A O 1
ATOM 770 N N . ASP A 1 101 ? -13.903 7.415 14.443 1.00 98.06 101 ASP A N 1
ATOM 771 C CA . ASP A 1 101 ? -13.955 7.433 12.980 1.00 98.06 101 ASP A CA 1
ATOM 772 C C . ASP A 1 101 ? -12.697 6.792 12.365 1.00 98.06 101 ASP A C 1
ATOM 774 O O . ASP A 1 101 ? -11.574 7.271 12.555 1.00 98.06 101 ASP A O 1
ATOM 778 N N . ALA A 1 102 ? -12.901 5.714 11.605 1.00 98.00 102 ALA A N 1
ATOM 779 C CA . ALA A 1 102 ? -11.825 4.889 11.069 1.00 98.00 102 ALA A CA 1
ATOM 780 C C . ALA A 1 102 ? -10.868 5.677 10.166 1.00 98.00 102 ALA A C 1
ATOM 782 O O . ALA A 1 102 ? -9.651 5.512 10.256 1.00 98.00 102 ALA A O 1
ATOM 783 N N . LYS A 1 103 ? -11.399 6.595 9.344 1.00 98.00 103 LYS A N 1
ATOM 784 C CA . LYS A 1 103 ? -10.597 7.418 8.429 1.00 98.00 103 LYS A CA 1
ATOM 785 C C . LYS A 1 103 ? -9.716 8.401 9.191 1.00 98.00 103 LYS A C 1
ATOM 787 O O . LYS A 1 103 ? -8.546 8.576 8.854 1.00 98.00 103 LYS A O 1
ATOM 792 N N . LYS A 1 104 ? -10.249 9.067 10.214 1.00 98.00 104 LYS A N 1
ATOM 793 C CA . LYS A 1 104 ? -9.466 9.956 11.082 1.00 98.00 104 LYS A CA 1
ATOM 794 C C . LYS A 1 104 ? -8.411 9.172 11.850 1.00 98.00 104 LYS A C 1
ATOM 796 O O . LYS A 1 104 ? -7.275 9.634 11.941 1.00 98.00 104 LYS A O 1
ATOM 801 N N . PHE A 1 105 ? -8.771 8.001 12.368 1.00 98.44 105 PHE A N 1
ATOM 802 C CA . PHE A 1 105 ? -7.869 7.201 13.182 1.00 98.44 105 PHE A CA 1
ATOM 803 C C . PHE A 1 105 ? -6.701 6.630 12.373 1.00 98.44 105 PHE A C 1
ATOM 805 O O . PHE A 1 105 ? -5.559 6.848 12.759 1.00 98.44 105 PHE A O 1
ATOM 812 N N . ILE A 1 106 ? -6.938 6.014 11.210 1.00 98.56 106 ILE A N 1
ATOM 813 C CA . ILE A 1 106 ? -5.841 5.486 10.378 1.00 98.56 106 ILE A CA 1
ATOM 814 C C . ILE A 1 106 ? -4.896 6.596 9.897 1.00 98.56 106 ILE A C 1
ATOM 816 O O . ILE A 1 106 ? -3.683 6.426 9.908 1.00 98.56 106 ILE A O 1
ATOM 820 N N . ASN A 1 107 ? -5.419 7.787 9.584 1.00 98.44 107 ASN A N 1
ATOM 821 C CA . ASN A 1 107 ? -4.580 8.950 9.281 1.00 98.44 107 ASN A CA 1
ATOM 822 C C . ASN A 1 107 ? -3.751 9.404 10.493 1.00 98.44 107 ASN A C 1
ATOM 824 O O . ASN A 1 107 ? -2.631 9.883 10.325 1.00 98.44 107 ASN A O 1
ATOM 828 N N . LYS A 1 108 ? -4.286 9.279 11.715 1.00 98.44 108 LYS A N 1
ATOM 829 C CA . LYS A 1 108 ? -3.532 9.537 12.948 1.00 98.44 108 LYS A CA 1
ATOM 830 C C . LYS A 1 108 ? -2.426 8.496 13.130 1.00 98.44 108 LYS A C 1
ATOM 832 O O . LYS A 1 108 ? -1.313 8.892 13.452 1.00 98.44 108 LYS A O 1
ATOM 837 N N . VAL A 1 109 ? -2.704 7.217 12.875 1.00 98.44 109 VAL A N 1
ATOM 838 C CA . VAL A 1 109 ? -1.697 6.144 12.917 1.00 98.44 109 VAL A CA 1
ATOM 839 C C . VAL A 1 109 ? -0.574 6.421 11.915 1.00 98.44 109 VAL A C 1
ATOM 841 O O . VAL A 1 109 ? 0.580 6.480 12.320 1.00 98.44 109 VAL A O 1
ATOM 844 N N . ILE A 1 110 ? -0.898 6.712 10.649 1.00 98.50 110 ILE A N 1
ATOM 845 C CA . ILE A 1 110 ? 0.089 7.053 9.606 1.00 98.50 110 ILE A CA 1
ATOM 846 C C . ILE A 1 110 ? 0.989 8.216 10.042 1.00 98.50 110 ILE A C 1
ATOM 848 O O . ILE A 1 110 ? 2.201 8.154 9.877 1.00 98.50 110 ILE A O 1
ATOM 852 N N . LYS A 1 111 ? 0.420 9.268 10.645 1.00 98.31 111 LYS A N 1
ATOM 853 C CA . LYS A 1 111 ? 1.190 10.425 11.138 1.00 98.31 111 LYS A CA 1
ATOM 854 C C . LYS A 1 111 ? 2.158 10.098 12.278 1.00 98.31 111 LYS A C 1
ATOM 856 O O . LYS A 1 111 ? 3.084 10.870 12.497 1.00 98.31 111 LYS A O 1
ATOM 861 N N . ASN A 1 112 ? 1.913 9.022 13.024 1.00 98.25 112 ASN A N 1
ATOM 862 C CA . ASN A 1 112 ? 2.785 8.564 14.109 1.00 98.25 112 ASN A CA 1
ATOM 863 C C . ASN A 1 112 ? 3.712 7.421 13.669 1.00 98.25 112 ASN A C 1
ATOM 865 O O . ASN A 1 112 ? 4.609 7.039 14.420 1.00 98.25 112 ASN A O 1
ATOM 869 N N . ALA A 1 113 ? 3.519 6.894 12.460 1.00 98.19 113 ALA A N 1
ATOM 870 C CA . ALA A 1 113 ? 4.375 5.875 11.895 1.00 98.19 113 ALA A CA 1
ATOM 871 C C . ALA A 1 113 ? 5.685 6.481 11.361 1.00 98.19 113 ALA A C 1
ATOM 873 O O . ALA A 1 113 ? 5.753 7.656 10.994 1.00 98.19 113 ALA A O 1
ATOM 874 N N . ASN A 1 114 ? 6.752 5.686 11.352 1.00 97.56 114 ASN A N 1
ATOM 875 C CA . ASN A 1 114 ? 8.081 6.128 10.935 1.00 97.56 114 ASN A CA 1
ATOM 876 C C . ASN A 1 114 ? 8.888 4.978 10.309 1.00 97.56 114 ASN A C 1
ATOM 878 O O . ASN A 1 114 ? 8.369 3.888 10.077 1.00 97.56 114 ASN A O 1
ATOM 882 N N . VAL A 1 115 ? 10.181 5.213 10.075 1.00 97.25 115 VAL A N 1
ATOM 883 C CA . VAL A 1 115 ? 11.117 4.261 9.450 1.00 97.25 115 VAL A CA 1
ATOM 884 C C . VAL A 1 115 ? 11.240 2.906 10.160 1.00 97.25 115 VAL A C 1
ATOM 886 O O . VAL A 1 115 ? 11.752 1.968 9.565 1.00 97.25 115 VAL A O 1
ATOM 889 N N . SER A 1 116 ? 10.770 2.774 11.407 1.00 97.19 116 SER A N 1
ATOM 890 C CA . SER A 1 116 ? 10.692 1.479 12.105 1.00 97.19 116 SER A CA 1
ATOM 891 C C . SER A 1 116 ? 9.467 0.633 11.727 1.00 97.19 116 SER A C 1
ATOM 893 O O . SER A 1 116 ? 9.269 -0.441 12.293 1.00 97.19 116 SER A O 1
ATOM 895 N N . GLY A 1 117 ? 8.644 1.096 10.781 1.00 96.75 117 GLY A N 1
ATOM 896 C CA . GLY A 1 117 ? 7.564 0.313 10.181 1.00 96.75 117 GLY A CA 1
ATOM 897 C C . GLY A 1 117 ? 6.478 -0.051 11.184 1.00 96.75 117 GLY A C 1
ATOM 898 O O . GLY A 1 117 ? 6.047 0.787 11.981 1.00 96.75 117 GLY A O 1
ATOM 899 N N . ILE A 1 118 ? 6.054 -1.313 11.175 1.00 97.12 118 ILE A N 1
ATOM 900 C CA . ILE A 1 118 ? 4.992 -1.836 12.048 1.00 97.12 118 ILE A CA 1
ATOM 901 C C . ILE A 1 118 ? 5.254 -1.584 13.541 1.00 97.12 118 ILE A C 1
ATOM 903 O O . ILE A 1 118 ? 4.319 -1.272 14.274 1.00 97.12 118 ILE A O 1
ATOM 907 N N . ILE A 1 119 ? 6.520 -1.575 13.976 1.00 97.56 119 ILE A N 1
ATOM 908 C CA . ILE A 1 119 ? 6.895 -1.329 15.378 1.00 97.56 119 ILE A CA 1
ATOM 909 C C . ILE A 1 119 ? 6.442 0.066 15.824 1.00 97.56 119 ILE A C 1
ATOM 911 O O . ILE A 1 119 ? 6.026 0.257 16.966 1.00 97.56 119 ILE A O 1
ATOM 915 N N . SER A 1 120 ? 6.506 1.065 14.938 1.00 97.94 120 SER A N 1
ATOM 916 C CA . SER A 1 120 ? 6.026 2.415 15.258 1.00 97.94 120 SER A CA 1
ATOM 917 C C . SER A 1 120 ? 4.508 2.476 15.426 1.00 97.94 120 SER A C 1
ATOM 919 O O . SER A 1 120 ? 4.020 3.233 16.264 1.00 97.94 120 SER A O 1
ATOM 921 N N . VAL A 1 121 ? 3.769 1.654 14.676 1.00 98.12 121 VAL A N 1
ATOM 922 C CA . VAL A 1 121 ? 2.311 1.544 14.785 1.00 98.12 121 VAL A CA 1
ATOM 923 C C . VAL A 1 121 ? 1.933 0.882 16.101 1.00 98.12 121 VAL A C 1
ATOM 925 O O . VAL A 1 121 ? 1.130 1.444 16.838 1.00 98.12 121 VAL A O 1
ATOM 928 N N . GLU A 1 122 ? 2.544 -0.255 16.430 1.00 97.69 122 GLU A N 1
ATOM 929 C CA . GLU A 1 122 ? 2.302 -0.973 17.688 1.00 97.69 122 GLU A CA 1
ATOM 930 C C . GLU A 1 122 ? 2.598 -0.083 18.896 1.00 97.69 122 GLU A C 1
ATOM 932 O O . GLU A 1 122 ? 1.719 0.139 19.725 1.00 97.69 122 GLU A O 1
ATOM 937 N N . LYS A 1 123 ? 3.773 0.561 18.917 1.00 98.06 123 LYS A N 1
ATOM 938 C CA . LYS A 1 123 ? 4.135 1.509 19.980 1.00 98.06 123 LYS A CA 1
ATOM 939 C C . LYS A 1 123 ? 3.155 2.664 20.108 1.00 98.06 123 LYS A C 1
ATOM 941 O O . LYS A 1 123 ? 2.896 3.104 21.218 1.00 98.06 123 LYS A O 1
ATOM 946 N N . PHE A 1 124 ? 2.646 3.198 18.998 1.00 97.94 124 PHE A N 1
ATOM 947 C CA . PHE A 1 124 ? 1.635 4.250 19.055 1.00 97.94 124 PHE A CA 1
ATOM 948 C C . PHE A 1 124 ? 0.324 3.726 19.656 1.00 97.94 124 PHE A C 1
ATOM 950 O O . PHE A 1 124 ? -0.267 4.399 20.501 1.00 97.94 124 PHE A O 1
ATOM 957 N N . LEU A 1 125 ? -0.124 2.536 19.254 1.00 96.62 125 LEU A N 1
ATOM 958 C CA . LEU A 1 125 ? -1.356 1.934 19.765 1.00 96.62 125 LEU A CA 1
ATOM 959 C C . LEU A 1 125 ? -1.267 1.566 21.252 1.00 96.62 125 LEU A C 1
ATOM 961 O O . LEU A 1 125 ? -2.261 1.732 21.950 1.00 96.62 125 LEU A O 1
ATOM 965 N N . ASP A 1 126 ? -0.093 1.173 21.748 1.00 96.44 126 ASP A N 1
ATOM 966 C CA . ASP A 1 126 ? 0.151 0.901 23.174 1.00 96.44 126 ASP A CA 1
ATOM 967 C C . ASP A 1 126 ? -0.011 2.141 24.075 1.00 96.44 126 ASP A C 1
ATOM 969 O O . ASP A 1 126 ? -0.083 2.017 25.297 1.00 96.44 126 ASP A O 1
ATOM 973 N N . THR A 1 127 ? -0.063 3.349 23.500 1.00 95.19 127 THR A N 1
ATOM 974 C CA . THR A 1 127 ? -0.270 4.596 24.262 1.00 95.19 127 THR A CA 1
ATOM 975 C C . THR A 1 127 ? -1.739 4.994 24.439 1.00 95.19 127 THR A C 1
ATOM 977 O O . THR A 1 127 ? -2.002 6.041 25.037 1.00 95.19 127 THR A O 1
ATOM 980 N N . LEU A 1 128 ? -2.683 4.226 23.880 1.00 90.19 128 LEU A N 1
ATOM 981 C CA . LEU A 1 128 ? -4.104 4.588 23.775 1.00 90.19 128 LEU A CA 1
ATOM 982 C C . LEU A 1 128 ? -5.003 3.964 24.845 1.00 90.19 128 LEU A C 1
ATOM 984 O O . LEU A 1 128 ? -4.723 2.837 25.302 1.00 90.19 128 LEU A O 1
#

Secondary structure (DSSP, 8-state):
--EEEEETTEEEEHHHHHHHTT-S-----TBTTTB--TTSHHHHHHHHHHHHIIIII----PPPPHHHHHHHHTTSS--SHHHHHHHHHHHHHHHHHHT--HHHHHHHHHHH--TTTHHHHHHHHTT-